Protein AF-A0A5C5WM93-F1 (afdb_monomer)

Radius of gyration: 28.04 Å; Cα contacts (8 Å, |Δi|>4): 51; chains: 1; bounding box: 72×38×56 Å

Secondary structure (DSSP, 8-state):
----PPPHHHHHHHHHHS--SSSEEEEEEEETTTEEEEEEEE--S--HHHHHHHHHHHHHHHHT--SS--------PPPPHHHHHHHHHHHGGGS-HHHHHHHHHHHTT--

Structure (mmCIF, N/CA/C/O backbone):
data_AF-A0A5C5WM93-F1
#
_entry.id   AF-A0A5C5WM93-F1
#
loop_
_atom_site.group_PDB
_atom_site.id
_atom_site.type_symbol
_atom_site.label_atom_id
_atom_site.label_alt_id
_atom_site.label_comp_id
_atom_site.label_asym_id
_atom_site.label_entity_id
_atom_site.label_seq_id
_atom_site.pdbx_PDB_ins_code
_atom_site.Cartn_x
_atom_site.Cartn_y
_atom_site.Cartn_z
_atom_site.occupancy
_atom_site.B_iso_or_equiv
_atom_site.auth_seq_id
_atom_site.auth_comp_id
_atom_site.auth_asym_id
_atom_site.auth_atom_id
_atom_site.pdbx_PDB_model_num
ATOM 1 N N . MET A 1 1 ? -27.767 17.721 -10.898 1.00 35.97 1 MET A N 1
ATOM 2 C CA . MET A 1 1 ? -27.011 16.469 -10.682 1.00 35.97 1 MET A CA 1
ATOM 3 C C . MET A 1 1 ? -27.344 15.970 -9.283 1.00 35.97 1 MET A C 1
ATOM 5 O O . MET A 1 1 ? -26.786 16.463 -8.315 1.00 35.97 1 MET A O 1
ATOM 9 N N . VAL A 1 2 ? -28.355 15.110 -9.163 1.00 36.41 2 VAL A N 1
ATOM 10 C CA . VAL A 1 2 ? -28.841 14.602 -7.871 1.00 36.41 2 VAL A CA 1
ATOM 11 C C . VAL A 1 2 ? -28.033 13.348 -7.544 1.00 36.41 2 VAL A C 1
ATOM 13 O O . VAL A 1 2 ? -28.100 12.373 -8.288 1.00 36.41 2 VAL A O 1
ATOM 16 N N . ARG A 1 3 ? -27.229 13.370 -6.473 1.00 38.97 3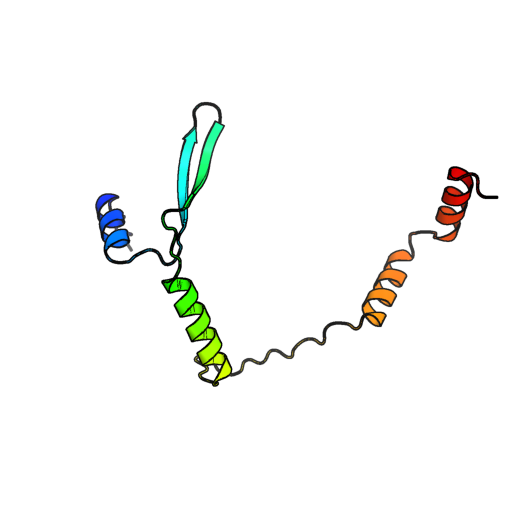 ARG A N 1
ATOM 17 C CA . ARG A 1 3 ? -26.655 12.135 -5.917 1.00 38.97 3 ARG A CA 1
ATOM 18 C C . ARG A 1 3 ? -27.808 11.350 -5.299 1.00 38.97 3 ARG A C 1
ATOM 20 O O . ARG A 1 3 ? -28.277 11.712 -4.225 1.00 38.97 3 ARG A O 1
ATOM 27 N N . HIS A 1 4 ? -28.270 10.301 -5.972 1.00 51.41 4 HIS A N 1
ATOM 28 C CA . HIS A 1 4 ? -29.068 9.278 -5.306 1.00 51.41 4 HIS A CA 1
ATOM 29 C C . HIS A 1 4 ? -28.178 8.622 -4.244 1.00 51.41 4 HIS A C 1
ATOM 31 O O . HIS A 1 4 ? -27.199 7.957 -4.573 1.00 51.41 4 HIS A O 1
ATOM 37 N N . GLN A 1 5 ? -28.473 8.892 -2.974 1.00 58.19 5 GLN A N 1
ATOM 38 C CA . GLN A 1 5 ? -27.848 8.217 -1.841 1.00 58.19 5 GLN A CA 1
ATOM 39 C C . GLN A 1 5 ? -28.423 6.796 -1.801 1.00 58.19 5 GLN A C 1
ATOM 41 O O . GLN A 1 5 ? -29.641 6.629 -1.714 1.00 58.19 5 GLN A O 1
ATOM 46 N N . LEU A 1 6 ? -27.563 5.788 -1.937 1.00 65.25 6 LEU A N 1
ATOM 47 C CA . LEU A 1 6 ? -27.941 4.389 -1.749 1.00 65.25 6 LEU A CA 1
ATOM 48 C C . LEU A 1 6 ? -28.303 4.170 -0.274 1.00 65.25 6 LEU A C 1
ATOM 50 O O . LEU A 1 6 ? -27.651 4.715 0.617 1.00 65.25 6 LEU A O 1
ATOM 54 N N . THR A 1 7 ? -29.352 3.389 -0.037 1.00 71.62 7 THR A N 1
ATOM 55 C CA . THR A 1 7 ? -29.778 2.972 1.309 1.00 71.62 7 THR A CA 1
ATOM 56 C C . THR A 1 7 ? -28.824 1.916 1.877 1.00 71.62 7 THR A C 1
ATOM 58 O O . THR A 1 7 ? -28.161 1.217 1.110 1.00 71.62 7 THR A O 1
ATOM 61 N N . ASP A 1 8 ? -28.752 1.762 3.202 1.00 63.97 8 ASP A N 1
ATOM 62 C CA . ASP A 1 8 ? -27.838 0.799 3.850 1.00 63.97 8 ASP A CA 1
ATOM 63 C C . ASP A 1 8 ? -28.026 -0.638 3.337 1.00 63.97 8 ASP A C 1
ATOM 65 O O . ASP A 1 8 ? -27.056 -1.348 3.092 1.00 63.97 8 ASP A O 1
ATOM 69 N N . THR A 1 9 ? -29.263 -1.028 3.026 1.00 64.19 9 THR A N 1
ATOM 70 C CA . THR A 1 9 ? -29.590 -2.331 2.424 1.00 64.19 9 THR A CA 1
ATOM 71 C C . THR A 1 9 ? -29.053 -2.481 1.000 1.00 64.19 9 THR A C 1
ATOM 73 O O . THR A 1 9 ? -28.643 -3.567 0.594 1.00 64.19 9 THR A O 1
ATOM 76 N N . GLN A 1 10 ? -29.019 -1.398 0.219 1.00 68.12 10 GLN A N 1
ATOM 77 C CA . GLN A 1 10 ? -28.405 -1.414 -1.112 1.00 68.12 10 GLN A CA 1
ATOM 78 C C . GLN A 1 10 ? -26.878 -1.485 -1.027 1.00 68.12 10 GLN A C 1
ATOM 80 O O . GLN A 1 10 ? -26.253 -2.116 -1.878 1.00 68.12 10 GLN A O 1
ATOM 85 N N . TRP A 1 11 ? -26.276 -0.882 -0.001 1.00 64.81 11 TRP A N 1
ATOM 86 C CA . TRP A 1 11 ? -24.845 -1.018 0.263 1.00 64.81 11 TRP A CA 1
ATOM 87 C C . TRP A 1 11 ? -24.458 -2.436 0.680 1.00 64.81 11 TRP A C 1
ATOM 89 O O . TRP A 1 11 ? -23.429 -2.929 0.219 1.00 64.81 11 TRP A O 1
ATOM 99 N N . GLU A 1 12 ? -25.276 -3.104 1.493 1.00 62.59 12 GLU A N 1
ATOM 100 C CA . GLU A 1 12 ? -25.073 -4.512 1.859 1.00 62.59 12 GLU A CA 1
ATOM 101 C C . GLU A 1 12 ? -25.162 -5.430 0.634 1.00 62.59 12 GLU A C 1
ATOM 103 O O . GLU A 1 12 ? -24.242 -6.204 0.379 1.00 62.59 12 GLU A O 1
ATOM 108 N N . LEU A 1 13 ? -26.191 -5.261 -0.203 1.00 62.66 13 LEU A N 1
ATOM 109 C CA . LEU A 1 13 ? -26.338 -6.022 -1.449 1.00 62.66 13 LEU A CA 1
ATOM 110 C C . LEU A 1 13 ? -25.165 -5.808 -2.418 1.00 62.66 13 LEU A C 1
ATOM 112 O O . LEU A 1 13 ? -24.695 -6.759 -3.036 1.00 62.66 13 LEU A O 1
ATOM 116 N N . ILE A 1 14 ? -24.663 -4.577 -2.554 1.00 61.53 14 ILE A N 1
ATOM 117 C CA . ILE A 1 14 ? -23.489 -4.297 -3.395 1.00 61.53 14 ILE A CA 1
ATOM 118 C C . ILE A 1 14 ? -22.228 -4.934 -2.805 1.00 61.53 14 ILE A C 1
ATOM 120 O O . ILE A 1 14 ? -21.422 -5.454 -3.569 1.00 61.53 14 ILE A O 1
ATOM 124 N N . ALA A 1 15 ? -22.051 -4.931 -1.483 1.00 60.28 15 ALA A N 1
ATOM 125 C CA . ALA A 1 15 ? -20.900 -5.559 -0.832 1.00 60.28 15 ALA A CA 1
ATOM 126 C C . ALA A 1 15 ? -20.909 -7.098 -0.928 1.00 60.28 15 ALA A C 1
ATOM 128 O O . ALA A 1 15 ? -19.841 -7.724 -0.911 1.00 60.28 15 ALA A O 1
ATOM 129 N N . ASP A 1 16 ? -22.095 -7.698 -1.047 1.00 61.19 16 ASP A N 1
ATOM 130 C CA . ASP A 1 16 ? -22.270 -9.133 -1.277 1.00 61.19 16 ASP A CA 1
ATOM 131 C C . ASP A 1 16 ? -22.061 -9.515 -2.748 1.00 61.19 16 ASP A C 1
ATOM 133 O O . ASP A 1 16 ? -21.388 -10.505 -3.040 1.00 61.19 16 ASP A O 1
ATOM 137 N N . VAL A 1 17 ? -22.581 -8.716 -3.687 1.00 60.53 17 VAL A N 1
ATOM 138 C CA . VAL A 1 17 ? -22.439 -8.958 -5.136 1.00 60.53 17 VAL A CA 1
ATOM 139 C C . VAL A 1 17 ? -21.031 -8.610 -5.636 1.00 60.53 17 VAL A C 1
ATOM 141 O O . VAL A 1 17 ? -20.471 -9.323 -6.468 1.00 60.53 17 VAL A O 1
ATOM 144 N N . PHE A 1 18 ? -20.439 -7.536 -5.113 1.00 56.69 18 PHE A N 1
ATOM 145 C CA . PHE A 1 18 ? -19.066 -7.113 -5.367 1.00 56.69 18 PHE A CA 1
ATOM 146 C C . PHE A 1 18 ? -18.286 -7.160 -4.056 1.00 56.69 18 PHE A C 1
ATOM 148 O O . PHE A 1 18 ? -18.268 -6.175 -3.311 1.00 56.69 18 PHE A O 1
ATOM 155 N N . PRO A 1 19 ? -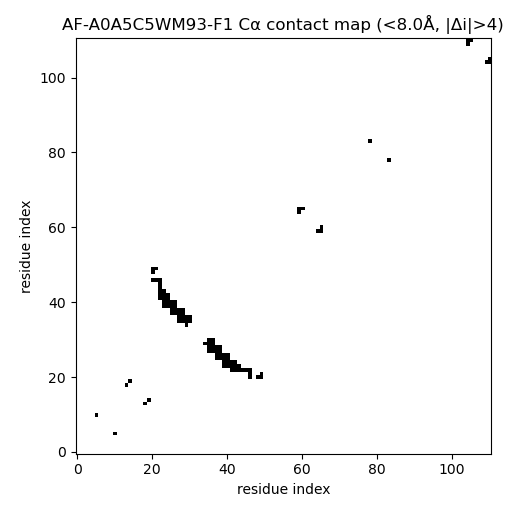17.624 -8.291 -3.759 1.00 59.78 19 PRO A N 1
ATOM 156 C CA . PRO A 1 19 ? -16.787 -8.374 -2.578 1.00 59.78 19 PRO A CA 1
ATOM 157 C C . PRO A 1 19 ? -15.778 -7.210 -2.583 1.00 59.78 19 PRO A C 1
ATOM 159 O O . PRO A 1 19 ? -15.099 -7.013 -3.597 1.00 59.78 19 PRO A O 1
ATOM 162 N N . PRO A 1 20 ? -15.665 -6.426 -1.490 1.00 60.06 20 PRO A N 1
ATOM 163 C CA . PRO A 1 20 ? -14.682 -5.364 -1.385 1.00 60.06 20 PRO A CA 1
ATOM 164 C C . PRO A 1 20 ? -13.299 -5.918 -1.703 1.00 60.06 20 PRO A C 1
ATOM 166 O O . PRO A 1 20 ? -12.904 -6.965 -1.183 1.00 60.06 20 PRO A O 1
ATOM 169 N N . LEU A 1 21 ? -12.564 -5.199 -2.553 1.00 60.41 21 LEU A N 1
ATOM 170 C CA . LEU A 1 21 ? -11.167 -5.516 -2.851 1.00 60.41 21 LEU A CA 1
ATOM 171 C C . LEU A 1 21 ? -10.310 -5.518 -1.583 1.00 60.41 21 LEU A C 1
ATOM 173 O O . LEU A 1 21 ? -9.324 -6.240 -1.521 1.00 60.41 21 LEU A O 1
ATOM 177 N N . THR A 1 22 ? -10.681 -4.711 -0.588 1.00 59.56 22 THR A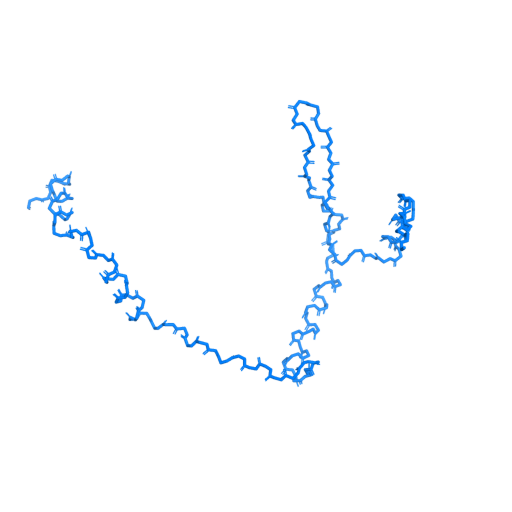 N 1
ATOM 178 C CA . THR A 1 22 ? -9.983 -4.605 0.687 1.00 59.56 22 THR A CA 1
ATOM 179 C C . THR A 1 22 ? -10.640 -5.499 1.731 1.00 59.56 22 THR A C 1
ATOM 181 O O . THR A 1 22 ? -11.846 -5.455 1.960 1.00 59.56 22 THR A O 1
ATOM 184 N N . ALA A 1 23 ? -9.829 -6.295 2.423 1.00 67.81 23 ALA A N 1
ATOM 185 C CA . ALA A 1 23 ? -10.279 -7.182 3.496 1.00 67.81 23 ALA A CA 1
ATOM 186 C C . ALA A 1 23 ? -10.721 -6.450 4.785 1.00 67.81 23 ALA A C 1
ATOM 188 O O . ALA A 1 23 ? -11.095 -7.101 5.765 1.00 67.81 23 ALA A O 1
ATOM 189 N N . GLU A 1 24 ? -10.666 -5.117 4.787 1.00 73.38 24 GLU A N 1
ATOM 190 C CA . GLU A 1 24 ? -10.913 -4.237 5.925 1.00 73.38 24 GLU A CA 1
ATOM 191 C C . GLU A 1 24 ? -11.952 -3.173 5.561 1.00 73.38 24 GLU A C 1
ATOM 193 O O . GLU A 1 24 ? -11.979 -2.671 4.431 1.00 73.38 24 GLU A O 1
ATOM 198 N N . ARG A 1 25 ? -12.793 -2.825 6.538 1.00 75.62 25 ARG A N 1
ATOM 199 C CA . ARG A 1 25 ? -13.801 -1.770 6.460 1.00 75.62 25 ARG A CA 1
ATOM 200 C C . ARG A 1 25 ? -13.572 -0.777 7.593 1.00 75.62 25 ARG A C 1
ATOM 202 O O . ARG A 1 25 ? -13.439 -1.163 8.753 1.00 75.62 25 ARG A O 1
ATOM 209 N N . GLN A 1 26 ? -13.559 0.506 7.251 1.00 80.75 26 GLN A N 1
ATOM 210 C CA . GLN A 1 26 ? -13.575 1.577 8.237 1.00 80.75 26 GLN A CA 1
ATOM 211 C C . GLN A 1 26 ? -14.996 1.715 8.794 1.00 80.75 26 GLN A C 1
ATOM 213 O O . GLN A 1 26 ? -15.955 1.869 8.034 1.00 80.75 26 GLN A O 1
ATOM 218 N N . THR A 1 27 ? -15.133 1.627 10.110 1.00 80.81 27 THR A N 1
ATOM 219 C CA . THR A 1 27 ? -16.386 1.812 10.840 1.00 80.81 27 THR A CA 1
ATOM 220 C C . THR A 1 27 ? -16.234 2.962 11.823 1.00 80.81 27 THR A C 1
ATOM 222 O O . THR A 1 27 ? -15.183 3.154 12.435 1.00 80.81 27 THR A O 1
ATOM 225 N N . GLU A 1 28 ? -17.277 3.772 11.947 1.00 85.38 28 GLU A N 1
ATOM 226 C CA . GLU A 1 28 ? -17.347 4.836 12.941 1.00 85.38 28 GLU A CA 1
ATOM 227 C C . GLU A 1 28 ? -18.337 4.414 14.018 1.00 85.38 28 GLU A C 1
ATOM 229 O O . GLU A 1 28 ? -19.501 4.142 13.732 1.00 85.38 28 GLU A O 1
ATOM 234 N N . GLU A 1 29 ? -17.862 4.330 15.257 1.00 85.06 29 GLU A N 1
ATOM 235 C CA . GLU A 1 29 ? -18.680 3.977 16.410 1.00 85.06 29 GLU A CA 1
ATOM 236 C C . GLU A 1 29 ? -18.648 5.131 17.409 1.00 85.06 29 GLU A C 1
ATOM 238 O O . GLU A 1 29 ? -17.582 5.627 17.786 1.00 85.06 29 GLU A O 1
ATOM 243 N N . PHE A 1 30 ? -19.824 5.580 17.847 1.00 85.56 30 PHE A N 1
ATOM 244 C CA . PHE A 1 30 ? -19.909 6.581 18.899 1.00 85.56 30 PHE A CA 1
ATOM 245 C C . PHE A 1 30 ? -19.745 5.908 20.260 1.00 85.56 30 PHE A C 1
ATOM 247 O O . PHE A 1 30 ? -20.646 5.229 20.751 1.00 85.56 30 PHE A O 1
ATOM 254 N N . VAL A 1 31 ? -18.593 6.126 20.890 1.00 84.19 31 VAL A N 1
ATOM 255 C CA . VAL A 1 31 ? -18.301 5.586 22.216 1.00 84.19 31 VAL A CA 1
ATOM 256 C C . VAL A 1 31 ? -18.600 6.662 23.250 1.00 84.19 31 VAL A C 1
ATOM 258 O O . VAL A 1 31 ? -17.982 7.733 23.261 1.00 84.19 31 VAL A O 1
ATOM 261 N N . ASN A 1 32 ? -19.549 6.376 24.143 1.00 82.12 32 ASN A N 1
ATOM 262 C CA . ASN A 1 32 ? -19.985 7.335 25.152 1.00 82.12 32 ASN A CA 1
ATOM 263 C C . ASN A 1 32 ? -18.793 7.776 26.029 1.00 82.12 32 ASN A C 1
ATOM 265 O O . ASN A 1 32 ? -18.064 6.944 26.568 1.00 82.12 32 ASN A O 1
ATOM 269 N N . GLY A 1 33 ? -18.560 9.088 26.127 1.00 88.75 33 GLY A N 1
ATOM 270 C CA . GLY A 1 33 ? -17.407 9.675 26.827 1.00 88.75 33 GLY A CA 1
ATOM 271 C C . GLY A 1 33 ? -16.118 9.833 26.002 1.00 88.75 33 GLY A C 1
ATOM 272 O O . GLY A 1 33 ? -15.186 10.473 26.480 1.00 88.75 33 GLY A O 1
ATOM 273 N N . LYS A 1 34 ? -16.048 9.307 24.771 1.00 78.75 34 LYS A N 1
ATOM 274 C CA . LYS A 1 34 ? -14.906 9.492 23.846 1.00 78.75 34 LYS A CA 1
ATOM 275 C C . LYS A 1 34 ? -15.286 10.178 22.530 1.00 78.75 34 LYS A C 1
ATOM 277 O O . LYS A 1 34 ? -14.411 10.727 21.870 1.00 78.75 34 LYS A O 1
ATOM 282 N N . GLY A 1 35 ? -16.572 10.188 22.180 1.00 86.88 35 GLY A N 1
ATOM 283 C CA . GLY A 1 35 ? -17.064 10.748 20.922 1.00 86.88 35 GLY A CA 1
ATOM 284 C C . GLY A 1 35 ? -17.063 9.715 19.796 1.00 86.88 35 GLY A C 1
ATOM 285 O O . GLY A 1 35 ? -17.071 8.510 20.048 1.00 86.88 35 GLY A O 1
ATOM 286 N N . VAL A 1 36 ? -17.075 10.184 18.548 1.00 85.38 36 VAL A N 1
ATOM 287 C CA . VAL A 1 36 ? -16.989 9.310 17.370 1.00 85.38 36 VAL A CA 1
ATOM 288 C C . VAL A 1 36 ? -15.570 8.756 17.272 1.00 85.38 36 VAL A C 1
ATOM 290 O O . VAL A 1 36 ? -14.610 9.514 17.140 1.00 85.38 36 VAL A O 1
ATOM 293 N N . VAL A 1 37 ? -15.437 7.436 17.356 1.00 85.44 37 VAL A N 1
ATOM 294 C CA . VAL A 1 37 ? -14.167 6.727 17.214 1.00 85.44 37 VAL A CA 1
ATOM 295 C C . VAL A 1 37 ? -14.173 5.980 15.892 1.00 85.44 37 VAL A C 1
ATOM 297 O O . VAL A 1 37 ? -15.062 5.176 15.616 1.00 85.44 37 VAL A O 1
ATOM 300 N N . THR A 1 38 ? -13.141 6.215 15.091 1.00 87.75 38 THR A N 1
ATOM 301 C CA . THR A 1 38 ? -12.940 5.485 13.846 1.00 87.75 38 THR A CA 1
ATOM 302 C C . THR A 1 38 ? -12.148 4.209 14.110 1.00 87.75 38 THR A C 1
ATOM 304 O O . THR A 1 38 ? -11.017 4.250 14.599 1.00 87.75 38 THR A O 1
ATOM 307 N N . ARG A 1 39 ? -12.737 3.067 13.767 1.00 81.25 39 ARG A N 1
ATOM 308 C CA . ARG A 1 39 ? -12.158 1.735 13.911 1.00 81.25 39 ARG A CA 1
ATOM 309 C C . ARG A 1 39 ? -11.998 1.095 12.538 1.00 81.25 39 ARG A C 1
ATOM 311 O O . ARG A 1 39 ? -12.824 1.267 11.652 1.00 81.25 39 ARG A O 1
ATOM 318 N N . TRP A 1 40 ? -10.922 0.339 12.368 1.00 83.50 40 TRP A N 1
ATOM 319 C CA . TRP A 1 40 ? -10.731 -0.511 11.198 1.00 83.50 40 TRP A CA 1
ATOM 320 C C . TRP A 1 40 ? -11.090 -1.935 11.587 1.00 83.50 40 TRP A C 1
ATOM 322 O O . TRP A 1 40 ? -10.452 -2.536 12.453 1.00 83.50 40 TRP A O 1
ATOM 332 N N . GLU A 1 41 ? -12.159 -2.450 10.996 1.00 79.38 41 GLU A N 1
ATOM 333 C CA . GLU A 1 41 ? -12.606 -3.813 11.209 1.00 79.38 41 GLU A CA 1
ATOM 334 C C . GLU A 1 41 ? -12.150 -4.688 10.049 1.00 79.38 41 GLU A C 1
ATOM 336 O O . GLU A 1 41 ? -12.410 -4.406 8.878 1.00 79.38 41 GLU A O 1
ATOM 341 N N . ARG A 1 42 ? -11.477 -5.789 10.380 1.00 76.12 42 ARG A N 1
ATOM 342 C CA . ARG A 1 42 ? -11.102 -6.792 9.394 1.00 76.12 42 ARG A CA 1
ATOM 343 C C . ARG A 1 42 ? -12.311 -7.663 9.075 1.00 76.12 42 ARG A C 1
ATOM 345 O O . ARG A 1 42 ? -12.623 -8.594 9.808 1.00 76.12 42 ARG A O 1
ATOM 352 N N . THR A 1 43 ? -12.952 -7.386 7.949 1.00 73.44 43 THR A N 1
ATOM 353 C CA . THR A 1 43 ? -14.129 -8.115 7.469 1.00 73.44 43 THR A CA 1
ATOM 354 C C . THR A 1 43 ? -13.782 -9.525 6.982 1.00 73.44 43 THR A C 1
ATOM 356 O O . THR A 1 43 ? -14.620 -10.420 7.033 1.00 73.44 43 THR A O 1
ATOM 359 N N . ARG A 1 44 ? -12.562 -9.755 6.465 1.00 68.44 44 ARG A N 1
ATOM 360 C CA . ARG A 1 44 ? -12.192 -11.028 5.813 1.00 68.44 44 ARG A CA 1
ATOM 361 C C . ARG A 1 44 ? -10.745 -11.415 6.104 1.00 68.44 44 ARG A C 1
ATOM 363 O O . ARG A 1 44 ? -9.861 -10.571 6.246 1.00 68.44 44 ARG A O 1
ATOM 370 N N . ARG A 1 45 ? -10.453 -12.718 6.146 1.00 67.94 45 ARG A N 1
ATOM 371 C CA . ARG A 1 45 ? -9.060 -13.196 6.221 1.00 67.94 45 ARG A CA 1
ATOM 372 C C . ARG A 1 45 ? -8.373 -13.201 4.850 1.00 67.94 45 ARG A C 1
ATOM 374 O O . ARG A 1 45 ? -7.168 -12.972 4.794 1.00 67.94 45 ARG A O 1
ATOM 381 N N . ASN A 1 46 ? -9.148 -13.404 3.785 1.00 65.88 46 ASN A N 1
ATOM 382 C CA . ASN A 1 46 ? -8.663 -13.688 2.438 1.00 65.88 46 ASN A CA 1
ATOM 383 C C . ASN A 1 46 ? -8.685 -12.435 1.553 1.00 65.88 46 ASN A C 1
ATOM 385 O O . ASN A 1 46 ? -9.746 -12.026 1.088 1.00 65.88 46 ASN A O 1
ATOM 389 N N . ASN A 1 47 ? -7.506 -11.873 1.283 1.00 67.00 47 ASN A N 1
ATOM 390 C CA . ASN A 1 47 ? -7.297 -10.736 0.377 1.00 67.00 47 ASN A CA 1
ATOM 391 C C . ASN A 1 47 ? -6.933 -11.174 -1.060 1.00 67.00 47 ASN A C 1
ATOM 393 O O . ASN A 1 47 ? -6.372 -10.411 -1.843 1.00 67.00 47 ASN A O 1
ATOM 397 N N . HIS A 1 48 ? -7.238 -12.431 -1.406 1.00 68.94 48 HIS A N 1
ATOM 398 C CA . HIS A 1 48 ? -6.683 -13.113 -2.580 1.00 68.94 48 HIS A CA 1
ATOM 399 C C . HIS A 1 48 ? -6.932 -12.397 -3.907 1.00 68.94 48 HIS A C 1
ATOM 401 O O . HIS A 1 48 ? -6.121 -12.519 -4.816 1.00 68.94 48 HIS A O 1
ATOM 407 N N . TRP A 1 49 ? -8.025 -11.647 -4.023 1.00 72.62 49 TRP A N 1
ATOM 408 C CA . TRP A 1 49 ? -8.358 -10.915 -5.241 1.00 72.62 49 TRP A CA 1
ATOM 409 C C . TRP A 1 49 ? -7.434 -9.718 -5.465 1.00 72.62 49 TRP A C 1
ATOM 411 O O . TRP A 1 49 ? -6.973 -9.510 -6.586 1.00 72.62 49 TRP A O 1
ATOM 421 N N . LEU A 1 50 ? -7.110 -8.970 -4.405 1.00 75.81 50 LEU A N 1
ATOM 422 C CA . LEU A 1 50 ? -6.168 -7.858 -4.495 1.00 75.81 50 LEU A CA 1
ATOM 423 C C . LEU A 1 50 ? -4.746 -8.369 -4.735 1.00 75.81 50 LEU A C 1
ATOM 425 O O . LEU A 1 50 ? -4.041 -7.831 -5.585 1.00 75.81 50 LEU A O 1
ATOM 429 N N . ASP A 1 51 ? -4.355 -9.439 -4.045 1.00 78.62 51 ASP A N 1
ATOM 430 C CA . ASP A 1 51 ? -3.030 -10.043 -4.203 1.00 78.62 51 ASP A CA 1
ATOM 431 C C . ASP A 1 51 ? -2.848 -10.621 -5.620 1.00 78.62 51 ASP A C 1
ATOM 433 O O . ASP A 1 51 ? -1.814 -10.420 -6.261 1.00 78.62 51 ASP A O 1
ATOM 437 N N . ALA A 1 52 ? -3.873 -11.299 -6.152 1.00 83.38 52 ALA A N 1
ATOM 438 C CA . ALA A 1 52 ? -3.870 -11.815 -7.519 1.00 83.38 52 ALA A CA 1
ATOM 439 C C . ALA A 1 52 ? -3.803 -10.685 -8.554 1.00 83.38 52 ALA A C 1
ATOM 441 O O . ALA A 1 52 ? -3.026 -10.777 -9.505 1.00 83.38 52 ALA A O 1
ATOM 442 N N . LEU A 1 53 ? -4.563 -9.603 -8.354 1.00 83.44 53 LEU A N 1
ATOM 443 C CA . LEU A 1 53 ? -4.526 -8.429 -9.225 1.00 83.44 53 LEU A CA 1
ATOM 444 C C . LEU A 1 53 ? -3.150 -7.752 -9.201 1.00 83.44 53 LEU A C 1
ATOM 446 O O . LEU A 1 53 ? -2.607 -7.429 -10.255 1.00 83.44 53 LEU A O 1
ATOM 450 N N . TYR A 1 54 ? -2.562 -7.574 -8.016 1.00 84.00 54 TYR A N 1
ATOM 451 C CA . TYR A 1 54 ? -1.220 -7.016 -7.862 1.00 84.00 54 TYR A CA 1
ATOM 452 C C . TYR A 1 54 ? -0.180 -7.842 -8.630 1.00 84.00 54 TYR A C 1
ATOM 454 O O . TYR A 1 54 ? 0.587 -7.292 -9.424 1.00 84.00 54 TYR A O 1
ATOM 462 N N . ASN A 1 55 ? -0.204 -9.167 -8.461 1.00 89.38 55 ASN A N 1
ATOM 463 C CA . ASN A 1 55 ? 0.707 -10.076 -9.155 1.00 89.38 55 ASN A CA 1
ATOM 464 C C . ASN A 1 55 ? 0.493 -10.073 -10.673 1.00 89.38 55 ASN A C 1
ATOM 466 O O . ASN A 1 55 ? 1.468 -10.084 -11.421 1.00 89.38 55 ASN A O 1
ATOM 470 N N . ALA A 1 56 ? -0.755 -10.009 -11.142 1.00 87.69 56 ALA A N 1
ATOM 471 C CA . ALA A 1 56 ? -1.063 -9.906 -12.565 1.00 87.69 56 ALA A CA 1
ATOM 472 C C . ALA A 1 56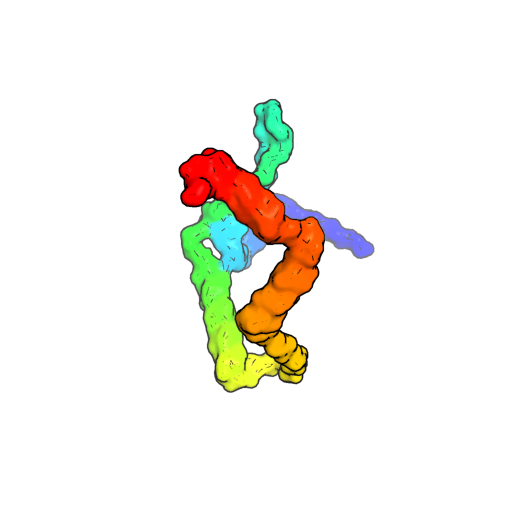 ? -0.527 -8.599 -13.173 1.00 87.69 56 ALA A C 1
ATOM 474 O O . ALA A 1 56 ? 0.079 -8.624 -14.243 1.00 87.69 56 ALA A O 1
ATOM 475 N N . CYS A 1 57 ? -0.676 -7.470 -12.475 1.00 86.44 57 CYS A N 1
ATOM 476 C CA . CYS A 1 57 ? -0.117 -6.186 -12.899 1.00 86.44 57 CYS A CA 1
ATOM 477 C C . CYS A 1 57 ? 1.418 -6.209 -12.933 1.00 86.44 57 CYS A C 1
ATOM 479 O O . CYS A 1 57 ? 2.020 -5.741 -13.901 1.00 86.44 57 CYS A O 1
ATOM 481 N N . ALA A 1 58 ? 2.059 -6.784 -11.910 1.00 88.06 58 ALA A N 1
ATOM 482 C CA . ALA A 1 58 ? 3.512 -6.930 -11.862 1.00 88.06 58 ALA A CA 1
ATOM 483 C C . ALA A 1 58 ? 4.032 -7.833 -12.994 1.00 88.06 58 ALA A C 1
ATOM 485 O O . ALA A 1 58 ? 4.981 -7.467 -13.689 1.00 88.06 58 ALA A O 1
ATOM 486 N N . ALA A 1 59 ? 3.380 -8.975 -13.228 1.00 88.56 59 ALA A N 1
ATOM 487 C CA . ALA A 1 59 ? 3.712 -9.891 -14.315 1.00 88.56 59 ALA A CA 1
ATOM 488 C C . ALA A 1 59 ? 3.494 -9.248 -15.693 1.00 88.56 59 ALA A C 1
ATOM 490 O O . ALA A 1 59 ? 4.365 -9.338 -16.555 1.00 88.56 59 ALA A O 1
ATOM 491 N N . GLY A 1 60 ? 2.379 -8.537 -15.890 1.00 87.44 60 GLY A N 1
ATOM 492 C CA . GLY A 1 60 ? 2.108 -7.789 -17.118 1.00 87.44 60 GLY A CA 1
ATOM 493 C C . GLY A 1 60 ? 3.185 -6.742 -17.400 1.00 87.44 60 GLY A C 1
ATOM 494 O O . GLY A 1 60 ? 3.712 -6.682 -18.510 1.00 87.44 60 GLY A O 1
ATOM 495 N N . HIS A 1 61 ? 3.598 -5.988 -16.379 1.00 84.69 61 HIS A N 1
ATOM 496 C CA . HIS A 1 61 ? 4.695 -5.030 -16.503 1.00 84.69 61 HIS A CA 1
ATOM 497 C C . HIS A 1 61 ? 6.031 -5.705 -16.842 1.00 84.69 61 HIS A C 1
ATOM 499 O O . HIS A 1 61 ? 6.768 -5.206 -17.692 1.00 84.69 61 HIS A O 1
ATOM 505 N N . TYR A 1 62 ? 6.332 -6.841 -16.208 1.00 84.75 62 TYR A N 1
ATOM 506 C CA . TYR A 1 62 ? 7.557 -7.607 -16.446 1.00 84.75 62 TYR A CA 1
ATOM 507 C C . TYR A 1 62 ? 7.639 -8.152 -17.879 1.00 84.75 62 TYR A C 1
ATOM 509 O O . TYR A 1 62 ? 8.691 -8.079 -18.506 1.00 84.75 62 TYR A O 1
ATOM 517 N N . VAL A 1 63 ? 6.518 -8.637 -18.421 1.00 87.25 63 VAL A N 1
ATOM 518 C CA . VAL A 1 63 ? 6.414 -9.143 -19.802 1.00 87.25 63 VAL A CA 1
ATOM 519 C C . VAL A 1 63 ? 6.327 -8.000 -20.832 1.00 87.25 63 VAL A C 1
ATOM 521 O O . VAL A 1 63 ? 6.401 -8.233 -22.035 1.00 87.25 63 VAL A O 1
ATOM 524 N N . GLY A 1 64 ? 6.220 -6.745 -20.383 1.00 83.44 64 GLY A N 1
ATOM 525 C CA . GLY A 1 64 ? 6.183 -5.568 -21.254 1.00 83.44 64 GLY A CA 1
ATOM 526 C C . GLY A 1 64 ? 4.788 -5.201 -21.768 1.00 83.44 64 GLY A C 1
ATOM 527 O O . GLY A 1 64 ? 4.669 -4.336 -22.633 1.00 83.44 64 GLY A O 1
ATOM 528 N N . ALA A 1 65 ? 3.724 -5.796 -21.222 1.00 78.81 65 ALA A N 1
ATOM 529 C CA . ALA A 1 65 ? 2.350 -5.372 -21.471 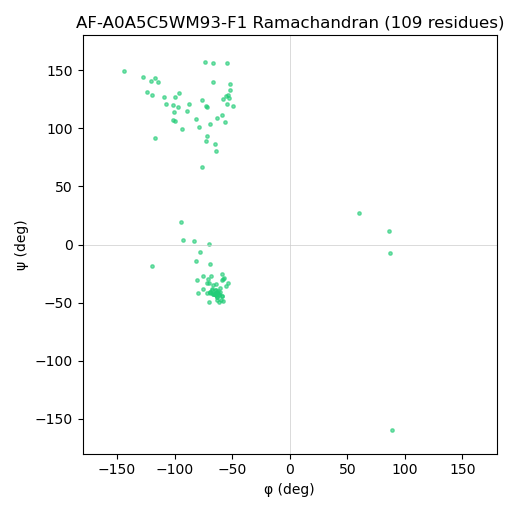1.00 78.81 65 ALA A CA 1
ATOM 530 C C . ALA A 1 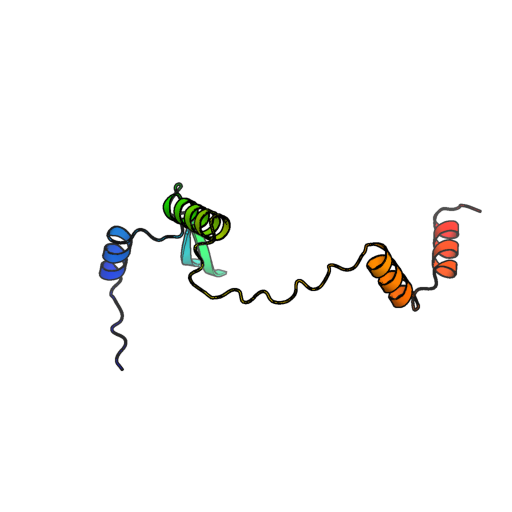65 ? 2.082 -4.047 -20.736 1.00 78.81 65 ALA A C 1
ATOM 532 O O . ALA A 1 65 ? 1.671 -4.024 -19.573 1.00 78.81 65 ALA A O 1
ATOM 533 N N . ARG A 1 66 ? 2.363 -2.922 -21.403 1.00 74.81 66 ARG A N 1
ATOM 534 C CA . ARG A 1 66 ? 2.177 -1.578 -20.841 1.00 74.81 66 ARG A CA 1
ATOM 535 C C . ARG A 1 66 ? 0.901 -0.932 -21.374 1.00 74.81 66 ARG A C 1
ATOM 537 O O . ARG A 1 66 ? 0.756 -0.721 -22.571 1.00 74.81 66 ARG A O 1
ATOM 544 N N . LEU A 1 67 ? -0.013 -0.597 -20.461 1.00 68.38 67 LEU A N 1
ATOM 545 C CA . LEU A 1 67 ? -1.237 0.160 -20.771 1.00 68.38 67 LEU A CA 1
ATOM 546 C C . LEU A 1 67 ? -0.962 1.654 -21.002 1.00 68.38 67 LEU A C 1
ATOM 548 O O . LEU A 1 67 ? -1.708 2.324 -21.707 1.00 68.38 67 LEU A O 1
ATOM 552 N N . LEU A 1 68 ? 0.106 2.174 -20.398 1.00 72.44 68 LEU A N 1
ATOM 553 C CA . LEU A 1 68 ? 0.584 3.543 -20.560 1.00 72.44 68 LEU A CA 1
ATOM 554 C C . LEU A 1 68 ? 1.949 3.482 -21.246 1.00 72.44 68 LEU A C 1
ATOM 556 O O . LEU A 1 68 ? 2.748 2.602 -20.926 1.00 72.44 68 LEU A O 1
ATOM 560 N N . GLY A 1 69 ? 2.217 4.399 -22.179 1.00 71.31 69 GLY A N 1
ATOM 561 C CA . GLY A 1 69 ? 3.534 4.510 -22.812 1.00 71.31 69 GLY A CA 1
ATOM 562 C C . GLY A 1 69 ? 4.648 4.656 -21.773 1.00 71.31 69 GLY A C 1
ATOM 563 O O . GLY A 1 69 ? 4.393 5.089 -20.646 1.00 71.31 69 GLY A O 1
ATOM 564 N N . ASP A 1 70 ? 5.874 4.283 -22.149 1.00 67.12 70 ASP A N 1
ATOM 565 C CA . ASP A 1 70 ? 7.055 4.387 -21.291 1.00 67.12 70 ASP A CA 1
ATOM 566 C C . ASP A 1 70 ? 7.377 5.846 -20.959 1.00 67.12 70 ASP A C 1
ATOM 568 O O . ASP A 1 70 ? 8.291 6.466 -21.497 1.00 67.12 70 ASP A O 1
ATOM 572 N N . GLN A 1 71 ? 6.656 6.394 -19.985 1.00 64.50 71 GLN A N 1
ATOM 573 C CA . GLN A 1 71 ? 7.064 7.581 -19.261 1.00 64.50 71 GLN A CA 1
ATOM 574 C C . GLN A 1 71 ? 8.152 7.148 -18.279 1.00 64.50 71 GLN A C 1
ATOM 576 O O . GLN A 1 71 ? 7.965 7.145 -17.062 1.00 64.50 71 GLN A O 1
ATOM 581 N N . SER A 1 72 ? 9.299 6.729 -18.819 1.00 61.53 72 SER A N 1
ATOM 582 C CA . SER A 1 72 ? 10.526 6.630 -18.046 1.00 61.53 72 SER A CA 1
ATOM 583 C C . SER A 1 72 ? 10.893 8.053 -17.642 1.00 61.53 72 SER A C 1
ATOM 585 O O . SER A 1 72 ? 11.607 8.768 -18.343 1.00 61.53 72 SER A O 1
ATOM 587 N N . ALA A 1 73 ? 10.342 8.511 -16.516 1.00 65.75 73 ALA A N 1
ATOM 588 C CA . ALA A 1 73 ? 10.956 9.613 -15.809 1.00 65.75 73 ALA A CA 1
ATOM 589 C C . ALA A 1 73 ? 12.401 9.169 -15.549 1.00 65.75 73 ALA A C 1
ATOM 591 O O . ALA A 1 73 ? 12.598 8.058 -15.041 1.00 65.75 73 ALA A O 1
ATOM 592 N N . PRO A 1 74 ? 13.411 9.973 -15.922 1.00 68.06 74 PRO A N 1
ATOM 593 C CA . PRO A 1 74 ? 14.790 9.586 -15.707 1.00 68.06 74 PRO A CA 1
ATOM 594 C C . PRO A 1 74 ? 14.940 9.258 -14.227 1.00 68.06 74 PRO A C 1
ATOM 596 O O . PRO A 1 74 ? 14.644 10.096 -13.369 1.00 68.06 74 PRO A O 1
ATOM 599 N N . ILE A 1 75 ? 15.346 8.020 -13.936 1.00 66.94 75 ILE A N 1
ATOM 600 C CA . ILE A 1 75 ? 15.650 7.591 -12.576 1.00 66.94 75 ILE A CA 1
ATOM 601 C C . ILE A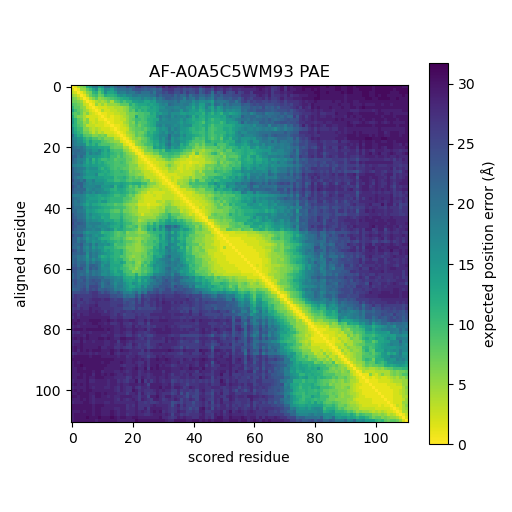 1 75 ? 16.709 8.572 -12.086 1.00 66.94 75 ILE A C 1
ATOM 603 O O . ILE A 1 75 ? 17.857 8.539 -12.539 1.00 66.94 75 ILE A O 1
ATOM 607 N N . LYS A 1 76 ? 16.317 9.504 -11.209 1.00 69.12 76 LYS A N 1
ATOM 608 C CA . LYS A 1 76 ? 17.274 10.391 -10.555 1.00 69.12 76 LYS A CA 1
ATOM 609 C C . LYS A 1 76 ? 18.224 9.456 -9.827 1.00 69.12 76 LYS A C 1
ATOM 611 O O . LYS A 1 76 ? 17.790 8.747 -8.924 1.00 69.12 76 LYS A O 1
ATOM 616 N N . ARG A 1 77 ? 19.480 9.389 -10.281 1.00 70.44 77 ARG A N 1
ATOM 617 C CA . ARG A 1 77 ? 20.492 8.517 -9.679 1.00 70.44 77 ARG A CA 1
ATOM 618 C C . ARG A 1 77 ? 20.454 8.744 -8.174 1.00 70.44 77 ARG A C 1
ATOM 620 O O . ARG A 1 77 ? 20.653 9.872 -7.720 1.00 70.44 77 ARG A O 1
ATOM 627 N N . THR A 1 78 ? 20.158 7.687 -7.423 1.00 69.69 78 THR A N 1
ATOM 628 C CA . THR A 1 78 ? 20.258 7.713 -5.968 1.00 69.69 78 THR A CA 1
ATOM 629 C C . THR A 1 78 ? 21.659 8.199 -5.626 1.00 69.69 78 THR A C 1
ATOM 631 O O . THR A 1 78 ? 22.643 7.682 -6.163 1.00 69.69 78 THR A O 1
ATOM 634 N N . ARG A 1 79 ? 21.744 9.249 -4.802 1.00 72.38 79 ARG A N 1
ATOM 635 C CA . ARG A 1 79 ? 23.024 9.821 -4.376 1.00 72.38 79 ARG A CA 1
ATOM 636 C C . ARG A 1 79 ? 23.909 8.712 -3.821 1.00 72.38 79 ARG A C 1
ATOM 638 O O . ARG A 1 79 ? 23.441 7.835 -3.097 1.00 72.38 79 ARG A O 1
ATOM 645 N N . THR A 1 80 ? 25.189 8.748 -4.165 1.00 78.25 80 THR A N 1
ATOM 646 C CA . THR A 1 80 ? 26.147 7.789 -3.613 1.00 78.25 80 THR A CA 1
ATOM 647 C C . THR A 1 80 ? 26.312 8.019 -2.109 1.00 78.25 80 THR A C 1
ATOM 649 O O . THR A 1 80 ? 26.108 9.128 -1.615 1.00 78.25 80 THR A O 1
ATOM 652 N N . LEU A 1 81 ? 26.731 6.986 -1.369 1.00 75.50 81 LEU A N 1
ATOM 653 C CA . LEU A 1 81 ? 27.021 7.105 0.068 1.00 75.50 81 LEU A CA 1
ATOM 654 C C . LEU A 1 81 ? 28.014 8.241 0.369 1.00 75.50 81 LEU A C 1
ATOM 656 O O . LEU A 1 81 ? 27.866 8.923 1.378 1.00 75.50 81 LEU A O 1
ATOM 660 N N . LYS A 1 82 ? 28.965 8.492 -0.544 1.00 75.12 82 LYS A N 1
ATOM 661 C CA . LYS A 1 82 ? 29.896 9.626 -0.465 1.00 75.12 82 LYS A CA 1
ATOM 662 C C . LYS A 1 82 ? 29.166 10.969 -0.491 1.00 75.12 82 LYS A C 1
ATOM 664 O O . LYS A 1 82 ? 29.368 11.777 0.401 1.00 75.12 82 LYS A O 1
ATOM 669 N N . GLN A 1 83 ? 28.251 11.160 -1.441 1.00 80.56 83 GLN A N 1
ATOM 670 C CA . GLN A 1 83 ? 27.461 12.393 -1.562 1.00 80.56 83 GLN A CA 1
ATOM 671 C C . GLN A 1 83 ? 26.534 12.619 -0.358 1.00 80.56 83 GLN A C 1
ATOM 673 O O . GLN A 1 83 ? 26.300 13.755 0.041 1.00 80.56 83 GLN A O 1
ATOM 678 N N . ILE A 1 84 ? 26.004 11.544 0.234 1.00 78.75 84 ILE A N 1
ATOM 679 C CA . ILE A 1 84 ? 25.189 11.625 1.456 1.00 78.75 84 ILE A CA 1
ATOM 680 C C . ILE A 1 84 ? 26.055 12.019 2.664 1.00 78.75 84 ILE A C 1
ATOM 682 O O . ILE A 1 84 ? 25.620 12.816 3.495 1.00 78.75 84 ILE A O 1
ATOM 686 N N . ALA A 1 85 ? 27.270 11.471 2.770 1.00 76.62 85 ALA A N 1
ATOM 687 C CA . ALA A 1 85 ? 28.208 11.793 3.844 1.00 76.62 85 ALA A CA 1
ATOM 688 C C . ALA A 1 85 ? 28.709 13.244 3.758 1.00 76.62 85 ALA A C 1
ATOM 690 O O . ALA A 1 85 ? 28.723 13.944 4.766 1.00 76.62 85 ALA A O 1
ATOM 691 N N . GLU A 1 86 ? 29.035 13.706 2.554 1.00 77.56 86 GLU A N 1
ATOM 692 C CA . GLU A 1 86 ? 29.525 15.061 2.285 1.00 77.56 86 GLU A CA 1
ATOM 693 C C . GLU A 1 86 ? 28.451 16.117 2.591 1.00 77.56 86 GLU A C 1
ATOM 695 O O . GLU A 1 86 ? 28.715 17.082 3.302 1.00 77.56 86 GLU A O 1
ATOM 700 N N . GLN A 1 87 ? 27.192 15.861 2.208 1.00 77.56 87 GLN A N 1
ATOM 701 C CA . GLN A 1 87 ? 26.066 16.725 2.577 1.00 77.56 87 GLN A CA 1
ATOM 702 C C . GLN A 1 87 ? 2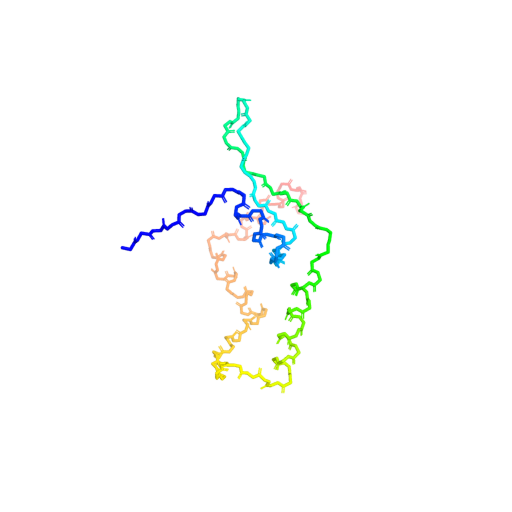5.829 16.755 4.097 1.00 77.56 87 GLN A C 1
ATOM 704 O O . GLN A 1 87 ? 25.538 17.809 4.660 1.00 77.56 87 GLN A O 1
ATOM 709 N N . LYS A 1 88 ? 25.959 15.613 4.791 1.00 67.75 88 LYS A N 1
ATOM 710 C CA . LYS A 1 88 ? 25.863 15.574 6.260 1.00 67.75 88 LYS A CA 1
ATOM 711 C C . LYS A 1 88 ? 26.967 16.397 6.922 1.00 67.75 88 LYS A C 1
ATOM 713 O O . LYS A 1 88 ? 26.692 17.078 7.908 1.00 67.75 88 LYS A O 1
ATOM 718 N N . GLN A 1 89 ? 28.183 16.340 6.386 1.00 65.75 89 GLN A N 1
ATOM 719 C CA . GLN A 1 89 ? 29.323 17.107 6.877 1.00 65.75 89 GLN A CA 1
ATOM 720 C C . GLN A 1 89 ? 29.122 18.612 6.659 1.00 65.75 89 GLN A C 1
ATOM 722 O O . GLN A 1 89 ? 29.324 19.389 7.586 1.00 65.75 89 GLN A O 1
ATOM 727 N N . GLU A 1 90 ? 28.612 19.012 5.493 1.00 65.38 90 GLU A N 1
ATOM 728 C CA . GLU A 1 90 ? 28.261 20.403 5.192 1.00 65.38 90 GLU A CA 1
ATOM 729 C C . GLU A 1 90 ? 27.166 20.933 6.138 1.00 65.38 90 GLU A C 1
ATOM 731 O O . GLU A 1 90 ? 27.295 22.009 6.719 1.00 65.38 90 GLU A O 1
ATOM 736 N N . THR A 1 91 ? 26.126 20.136 6.413 1.00 62.66 91 THR A N 1
ATOM 737 C CA . THR A 1 91 ? 25.074 20.515 7.379 1.00 62.66 91 THR A CA 1
ATOM 738 C C . THR A 1 91 ? 25.541 20.536 8.838 1.00 62.66 91 THR A C 1
ATOM 740 O O . THR A 1 91 ? 24.872 21.127 9.686 1.00 62.66 91 THR A O 1
ATOM 743 N N . ARG A 1 92 ? 26.685 19.912 9.147 1.00 60.50 92 ARG A N 1
ATOM 744 C CA . ARG A 1 92 ? 27.294 19.900 10.484 1.00 60.50 92 ARG A CA 1
ATOM 745 C C . ARG A 1 92 ? 28.134 21.139 10.785 1.00 60.50 92 ARG A C 1
ATOM 747 O O . ARG A 1 92 ? 28.675 21.225 11.876 1.00 60.50 92 ARG A O 1
ATOM 754 N N . HIS A 1 93 ? 28.198 22.123 9.890 1.00 63.41 93 HIS A N 1
ATOM 755 C CA . HIS A 1 93 ? 28.998 23.332 10.102 1.00 63.41 93 HIS A CA 1
ATOM 756 C C . HIS A 1 93 ? 28.609 24.135 11.366 1.00 63.41 93 HIS A C 1
ATOM 758 O O . HIS A 1 93 ? 29.435 24.856 11.916 1.00 63.41 93 HIS A O 1
ATOM 764 N N . TRP A 1 94 ? 27.367 24.036 11.858 1.00 66.94 94 TRP A N 1
ATOM 765 C CA . TRP A 1 94 ? 26.954 24.729 13.091 1.00 66.94 94 TRP A CA 1
ATOM 766 C C . TRP A 1 94 ? 27.352 23.988 14.380 1.00 66.94 94 TRP A C 1
ATOM 768 O O . TRP A 1 94 ? 27.277 24.566 15.464 1.00 66.94 94 TRP A O 1
ATOM 778 N N . PHE A 1 95 ? 27.742 22.716 14.276 1.00 69.88 95 PHE A N 1
ATOM 779 C CA . PHE A 1 95 ? 28.074 21.869 15.412 1.00 69.88 95 PHE A CA 1
ATOM 780 C C . PHE A 1 95 ? 29.594 21.780 15.544 1.00 69.88 95 PHE A C 1
ATOM 782 O O . PHE A 1 95 ? 30.268 21.143 14.739 1.00 69.88 95 PHE A O 1
ATOM 789 N N . ASP A 1 96 ? 30.133 22.446 16.561 1.00 77.75 96 ASP A N 1
ATOM 790 C CA . ASP A 1 96 ? 31.557 22.396 16.876 1.00 77.75 96 ASP A CA 1
ATOM 791 C C . ASP A 1 96 ? 31.914 21.017 17.458 1.00 77.75 96 ASP A C 1
ATOM 793 O O . ASP A 1 96 ? 31.770 20.758 18.658 1.00 77.75 96 ASP A O 1
ATOM 797 N N . ASP A 1 97 ? 32.340 20.113 16.571 1.00 76.12 97 ASP A N 1
ATOM 798 C CA . ASP A 1 97 ? 32.713 18.737 16.909 1.00 76.12 97 ASP A CA 1
ATOM 799 C C . ASP A 1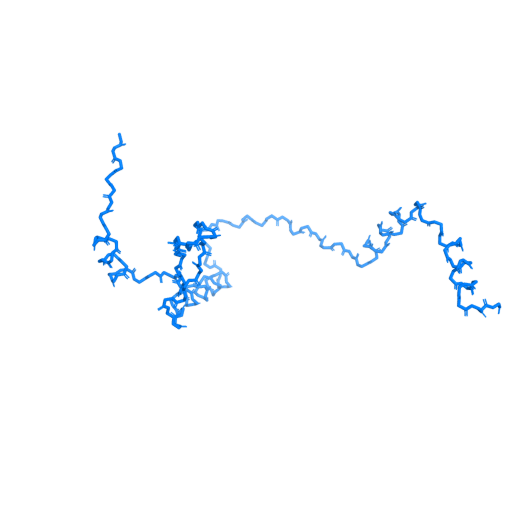 97 ? 33.855 18.695 17.949 1.00 76.12 97 ASP A C 1
ATOM 801 O O . ASP A 1 97 ? 33.879 17.783 18.777 1.00 76.12 97 ASP A O 1
ATOM 805 N N . GLN A 1 98 ? 34.758 19.688 17.973 1.00 76.62 98 GLN A N 1
ATOM 806 C CA . GLN A 1 98 ? 35.856 19.753 18.950 1.00 76.62 98 GLN A CA 1
ATOM 807 C C . GLN A 1 98 ? 35.319 20.053 20.349 1.00 76.62 98 GLN A C 1
ATOM 809 O O . GLN A 1 98 ? 35.573 19.307 21.296 1.00 76.62 98 GLN A O 1
ATOM 814 N N . ARG A 1 99 ? 34.473 21.082 20.465 1.00 77.69 99 ARG A N 1
ATOM 815 C CA . ARG A 1 99 ? 33.835 21.452 21.735 1.00 77.69 99 ARG A CA 1
ATOM 816 C C . ARG A 1 99 ? 32.962 20.330 22.300 1.00 77.69 99 ARG A C 1
ATOM 818 O O . ARG A 1 99 ? 32.909 20.134 23.516 1.00 77.69 99 ARG A O 1
ATOM 825 N N . TRP A 1 100 ? 32.265 19.586 21.442 1.00 79.56 100 TRP A N 1
ATOM 826 C CA . TRP A 1 100 ? 31.463 18.443 21.878 1.00 79.56 100 TRP A CA 1
ATOM 827 C C . TRP A 1 100 ? 32.326 17.274 22.369 1.00 79.56 100 TRP A C 1
ATOM 829 O O . TRP A 1 100 ? 31.994 16.670 23.391 1.00 79.56 100 TRP A O 1
ATOM 839 N N . GLN A 1 101 ? 33.438 16.969 21.691 1.00 81.19 101 GLN A N 1
ATOM 840 C CA . GLN A 1 101 ? 34.350 15.912 22.135 1.00 81.19 101 GLN A CA 1
ATOM 841 C C . GLN A 1 101 ? 35.029 16.252 23.461 1.00 81.19 101 GLN A C 1
ATOM 843 O O . GLN A 1 101 ? 35.071 15.403 24.349 1.00 81.19 101 GLN A O 1
ATOM 848 N N . GLU A 1 102 ? 35.476 17.495 23.647 1.00 83.31 102 GLU A N 1
ATOM 849 C CA . GLU A 1 102 ? 36.015 17.958 24.929 1.00 83.31 102 GLU A CA 1
ATOM 850 C C . GLU A 1 102 ? 34.994 17.820 26.062 1.00 83.31 102 GLU A C 1
ATOM 852 O O . GLU A 1 102 ? 35.315 17.325 27.145 1.00 83.31 102 GLU A O 1
ATOM 857 N N . MET A 1 103 ? 33.739 18.209 25.811 1.00 81.94 103 MET A N 1
ATOM 858 C CA . MET A 1 103 ? 32.655 18.029 26.773 1.00 81.94 103 MET A CA 1
ATOM 859 C C . MET A 1 103 ? 32.462 16.545 27.107 1.00 81.94 103 MET A C 1
ATOM 861 O O . MET A 1 103 ? 32.400 16.186 28.281 1.00 81.94 103 MET A O 1
ATOM 865 N N . MET A 1 104 ? 32.409 15.666 26.106 1.00 82.75 104 MET A N 1
ATOM 866 C CA . MET A 1 104 ? 32.210 14.228 26.312 1.00 82.75 104 MET A CA 1
ATOM 867 C C . MET A 1 104 ? 33.358 13.575 27.083 1.00 82.75 104 MET A C 1
ATOM 869 O O . MET A 1 104 ? 33.105 12.800 28.005 1.00 82.75 104 MET A O 1
ATOM 873 N N . ASN A 1 105 ? 34.602 13.938 26.778 1.00 86.62 105 ASN A N 1
ATOM 874 C CA . ASN A 1 105 ? 35.782 13.449 27.489 1.00 86.62 105 ASN A CA 1
ATOM 875 C C . ASN A 1 105 ? 35.769 13.887 28.961 1.00 86.62 105 ASN A C 1
ATOM 877 O O . ASN A 1 105 ? 35.954 13.052 29.847 1.00 86.62 105 ASN A O 1
ATOM 881 N N . ARG A 1 106 ? 35.395 15.147 29.235 1.00 78.62 106 ARG A N 1
ATOM 882 C CA . ARG A 1 106 ? 35.168 15.640 30.605 1.00 78.62 106 ARG A CA 1
ATOM 883 C C . ARG A 1 106 ? 34.053 14.891 31.328 1.00 78.62 106 ARG A C 1
ATOM 885 O O . ARG A 1 106 ? 34.197 14.566 32.500 1.00 78.62 106 ARG A O 1
ATOM 892 N N . THR A 1 107 ? 32.942 14.611 30.647 1.00 80.31 107 THR A N 1
ATOM 893 C CA . THR A 1 107 ? 31.781 13.951 31.274 1.00 80.31 107 THR A CA 1
ATOM 894 C C . THR A 1 107 ? 32.070 12.486 31.603 1.00 80.31 107 THR A C 1
ATOM 896 O O . THR A 1 107 ? 31.567 11.959 32.590 1.00 80.31 107 THR A O 1
ATOM 899 N N . LEU A 1 108 ? 32.884 11.825 30.779 1.00 83.75 108 LEU A N 1
ATOM 900 C CA . LEU A 1 108 ? 33.258 10.420 30.941 1.00 83.75 108 LEU A CA 1
ATOM 901 C C . LEU A 1 108 ? 34.557 10.226 31.741 1.00 83.75 108 LEU A C 1
ATOM 903 O O . LEU A 1 108 ? 35.008 9.089 31.866 1.00 83.75 108 LEU A O 1
ATOM 907 N N . GLY A 1 109 ? 35.155 11.304 32.264 1.00 70.38 109 GLY A N 1
ATOM 908 C CA . GLY A 1 109 ? 36.397 11.256 33.044 1.00 70.38 109 GLY A CA 1
ATOM 909 C C . GLY A 1 109 ? 37.587 10.685 32.270 1.00 70.38 109 GLY A C 1
ATOM 910 O O . GLY A 1 109 ? 38.465 10.069 32.867 1.00 70.38 109 GLY A O 1
ATOM 911 N N . ARG A 1 110 ? 37.584 10.822 30.939 1.00 67.38 110 ARG A N 1
ATOM 912 C CA . ARG A 1 110 ? 38.699 10.420 30.079 1.00 67.38 110 ARG A CA 1
ATOM 913 C C . ARG A 1 110 ? 39.577 11.647 29.864 1.00 67.38 110 ARG A C 1
ATOM 915 O O . ARG A 1 110 ? 39.220 12.503 29.059 1.00 67.38 110 ARG A O 1
ATOM 922 N N . GLU A 1 111 ? 40.663 11.737 30.623 1.00 62.38 111 GLU A N 1
ATOM 923 C CA . GLU A 1 111 ? 41.787 12.641 30.334 1.00 62.38 111 GLU A CA 1
ATOM 924 C C . GLU A 1 111 ? 42.796 11.964 29.402 1.00 62.38 111 GLU A C 1
ATOM 926 O O . GLU A 1 111 ? 43.014 10.738 29.557 1.00 62.38 111 GLU A O 1
#

Solvent-accessible surface area (backbone atoms only — not comparable to full-atom values): 7050 Å² total; per-residue (Å²): 136,81,83,80,77,77,51,73,69,54,52,51,52,46,45,68,76,48,65,65,67,56,34,55,44,84,43,77,45,77,41,91,98,74,45,78,42,81,44,79,43,74,78,46,92,73,43,60,68,45,54,51,50,52,50,51,52,54,50,33,52,72,75,62,61,63,94,61,79,89,77,71,67,78,77,74,75,76,75,49,73,65,59,54,50,52,52,52,55,62,72,39,72,87,57,60,64,66,64,52,48,55,50,49,29,64,75,70,69,56,127

Organism: NCBI:txid1938619

Mean predicted aligned error: 18.35 Å

pLDDT: mean 73.02, std 10.94, range [35.97, 89.38]

Sequence (111 aa):
MVRHQLTDTQWELIADVFPPLTAERQTEEFVNGKGVVTRWERTRRNNHWLDALYNACAAGHYVGARLLGDQSAPIKRTRTLKQIAEQKQETRHWFDDQRWQEMMNRTLGRE

Nearest PDB structures (foldseek):
  6f41-assembly1_O  TM=3.100E-01  e=2.760E+00  Saccharomyces cerevisiae S288C
  2dpd-assembly1_B  TM=3.399E-01  e=3.156E+00  Bacillus subtilis
  6eu0-assembly1_O  TM=3.285E-01  e=5.051E+00  Saccharomyces cerevisiae S288C
  3zqq-assembly1_C  TM=2.053E-01  e=1.318E+00  Bacillus phage SF6
  3zqn-assembly1_I  TM=2.405E-01  e=5.777E+00  Bacillus phage SF6

Foldseek 3Di:
DDPPDDDPVRVVVCCVVPPPLDQWDWDWDQDPPPGTDIDIDRNDPDNPNNVVVVVVVVVCVVVPVDPDPPPPPPPPPDDDPVRVVVVVVVVCPVPPPVVVVVVVCVVVVND